Protein AF-A0A9X3GTV1-F1 (afdb_monomer_lite)

Structure (mmCIF, N/CA/C/O backbone):
data_AF-A0A9X3GTV1-F1
#
_entry.id   AF-A0A9X3GTV1-F1
#
loop_
_atom_site.group_PDB
_atom_site.id
_atom_site.type_symbol
_atom_site.label_atom_id
_atom_site.label_alt_id
_atom_site.label_comp_id
_atom_site.label_asym_id
_atom_site.label_entity_id
_atom_site.label_seq_id
_atom_site.pdbx_PDB_ins_code
_atom_site.Cartn_x
_atom_site.Cartn_y
_atom_site.Cartn_z
_atom_site.occupancy
_atom_site.B_iso_or_equiv
_atom_site.auth_seq_id
_atom_site.auth_comp_id
_atom_site.auth_asym_id
_atom_site.auth_atom_id
_atom_site.pdbx_PDB_model_num
ATOM 1 N N . MET A 1 1 ? -24.845 -4.800 20.884 1.00 46.50 1 MET A N 1
ATOM 2 C CA . MET A 1 1 ? -24.160 -3.643 21.498 1.00 46.50 1 MET A CA 1
ATOM 3 C C . MET A 1 1 ? -23.410 -4.135 22.718 1.00 46.50 1 MET A C 1
ATOM 5 O O . MET A 1 1 ? -24.048 -4.698 23.598 1.00 46.50 1 MET A O 1
ATOM 9 N N . LYS A 1 2 ? -22.080 -4.002 22.746 1.00 55.94 2 LYS A N 1
ATOM 10 C CA . LYS A 1 2 ? -21.330 -4.163 24.000 1.00 55.94 2 LYS A CA 1
ATOM 11 C C . LYS A 1 2 ? -21.636 -2.966 24.902 1.00 55.94 2 LYS A C 1
ATOM 13 O O . LYS A 1 2 ? -21.911 -1.879 24.402 1.00 55.94 2 LYS A O 1
ATOM 18 N N . GLU A 1 3 ? -21.631 -3.197 26.205 1.00 62.94 3 GLU A N 1
ATOM 19 C CA . GLU A 1 3 ? -21.890 -2.178 27.217 1.00 62.94 3 GLU A CA 1
ATOM 20 C C . GLU A 1 3 ? -20.811 -1.083 27.124 1.00 62.94 3 GLU A C 1
ATOM 22 O O . GLU A 1 3 ? -19.622 -1.362 27.271 1.00 62.94 3 GLU A O 1
ATOM 27 N N . SER A 1 4 ? -21.208 0.146 26.794 1.00 69.12 4 SER A N 1
ATOM 28 C CA . SER A 1 4 ? -20.309 1.297 26.668 1.00 69.12 4 SER A CA 1
ATOM 29 C C . SER A 1 4 ? -20.648 2.327 27.735 1.00 69.12 4 SER A C 1
ATOM 31 O O . SER A 1 4 ? -21.805 2.732 27.850 1.00 69.12 4 SER A O 1
ATOM 33 N N . ILE A 1 5 ? -19.648 2.794 28.479 1.00 77.50 5 ILE A N 1
ATOM 34 C CA . ILE A 1 5 ? -19.817 3.912 29.410 1.00 77.50 5 ILE A CA 1
ATOM 35 C C . ILE A 1 5 ? -19.658 5.204 28.605 1.00 77.50 5 ILE A C 1
ATOM 37 O O . ILE A 1 5 ? -18.564 5.517 28.139 1.00 77.50 5 ILE A O 1
ATOM 41 N N . ALA A 1 6 ? -20.755 5.934 28.415 1.00 74.25 6 ALA A N 1
ATOM 42 C CA . ALA A 1 6 ? -20.732 7.250 27.786 1.00 74.25 6 ALA A CA 1
ATOM 43 C C . ALA A 1 6 ? -20.513 8.350 28.844 1.00 74.25 6 ALA A C 1
ATOM 45 O O . ALA A 1 6 ? -20.975 8.201 29.980 1.00 74.25 6 ALA A O 1
ATOM 46 N N . PRO A 1 7 ? -19.840 9.464 28.499 1.00 77.69 7 PRO A N 1
ATOM 47 C CA . PRO A 1 7 ? -19.817 10.641 29.359 1.00 77.69 7 PRO A CA 1
ATOM 48 C C . PRO A 1 7 ? -21.242 11.158 29.592 1.00 77.69 7 PRO A C 1
ATOM 50 O O . PRO A 1 7 ? -22.133 10.958 28.765 1.00 77.69 7 PRO A O 1
ATOM 53 N N . ALA A 1 8 ? -21.462 11.836 30.718 1.00 86.94 8 ALA A N 1
ATOM 54 C CA . ALA A 1 8 ? -22.747 12.460 31.002 1.00 86.94 8 ALA A CA 1
ATOM 55 C C . ALA A 1 8 ? -23.017 13.570 29.970 1.00 86.94 8 ALA A C 1
ATOM 57 O O . ALA A 1 8 ? -22.382 14.623 30.000 1.00 86.94 8 ALA A O 1
ATOM 58 N N . ILE A 1 9 ? -23.939 13.309 29.044 1.00 88.19 9 ILE A N 1
ATOM 59 C CA . ILE A 1 9 ? -24.375 14.250 28.010 1.00 88.19 9 ILE A CA 1
ATOM 60 C C . ILE A 1 9 ? -25.788 14.702 28.357 1.00 88.19 9 ILE A C 1
ATOM 62 O O . ILE A 1 9 ? -26.641 13.878 28.689 1.00 88.19 9 ILE A O 1
ATOM 66 N N . ASP A 1 10 ? -26.035 16.008 28.269 1.00 91.44 10 ASP A N 1
ATOM 67 C CA . ASP A 1 10 ? -27.377 16.569 28.393 1.00 91.44 10 ASP A CA 1
ATOM 68 C C . ASP A 1 10 ? -28.306 15.952 27.324 1.00 91.44 10 ASP A C 1
ATOM 70 O O . ASP A 1 10 ? -28.052 16.140 26.128 1.00 91.44 10 ASP A O 1
ATOM 74 N N . PRO A 1 11 ? -29.389 15.247 27.710 1.00 88.31 11 PRO A N 1
ATOM 75 C CA . PRO A 1 11 ? -30.310 14.621 26.763 1.00 88.31 11 PRO A CA 1
ATOM 76 C C . PRO A 1 11 ? -30.990 15.606 25.800 1.00 88.31 11 PRO A C 1
ATOM 78 O O . PRO A 1 11 ? -31.466 15.204 24.737 1.00 88.31 11 PRO A O 1
ATOM 81 N N . SER A 1 12 ? -31.059 16.891 26.160 1.00 93.75 12 SER A N 1
ATOM 82 C CA . SER A 1 12 ? -31.626 17.937 25.303 1.00 93.75 12 SER A CA 1
ATOM 83 C C . SER A 1 12 ? -30.673 18.373 24.182 1.00 93.75 12 SER A C 1
ATOM 85 O O . SER A 1 12 ? -31.118 18.906 23.164 1.00 93.75 12 SER A O 1
ATOM 87 N N . ASN A 1 13 ? -29.373 18.089 24.308 1.00 94.19 13 ASN A N 1
ATOM 88 C CA . ASN A 1 13 ? -28.367 18.444 23.315 1.00 94.19 13 ASN A CA 1
ATOM 89 C C . ASN A 1 13 ? -28.189 17.322 22.276 1.00 94.19 13 ASN A C 1
ATOM 91 O O . ASN A 1 13 ? -27.268 16.506 22.347 1.00 94.19 13 ASN A O 1
ATOM 95 N N . GLN A 1 14 ? -29.079 17.305 21.280 1.00 93.38 14 GLN A N 1
ATOM 96 C CA . GLN A 1 14 ? -29.089 16.294 20.214 1.00 93.38 14 GLN A CA 1
ATOM 97 C C . GLN A 1 14 ? -27.767 16.220 19.441 1.00 93.38 14 GLN A C 1
ATOM 99 O O . GLN A 1 14 ? -27.284 15.129 19.153 1.00 93.38 14 GLN A O 1
ATOM 104 N N . THR A 1 15 ? -27.127 17.361 19.171 1.00 94.81 15 THR A N 1
ATOM 105 C CA . THR A 1 15 ? -25.826 17.393 18.491 1.00 94.81 15 THR A CA 1
ATOM 106 C C . THR A 1 15 ? -24.760 16.641 19.285 1.00 94.81 15 THR A C 1
ATOM 108 O O . THR A 1 15 ? -24.020 15.846 18.712 1.00 94.81 15 THR A O 1
ATOM 111 N N . ALA A 1 16 ? -24.691 16.848 20.604 1.00 91.06 16 ALA A N 1
ATOM 112 C CA . ALA A 1 16 ? -23.726 16.152 21.455 1.00 91.06 16 ALA A CA 1
ATOM 113 C C . ALA A 1 16 ? -23.979 14.635 21.502 1.00 91.06 16 ALA A C 1
ATOM 115 O O . ALA A 1 16 ? -23.027 13.854 21.472 1.00 91.06 16 ALA A O 1
ATOM 116 N N . LEU A 1 17 ? -25.248 14.213 21.521 1.00 90.19 17 LEU A N 1
ATOM 117 C CA . LEU A 1 17 ? -25.622 12.798 21.468 1.00 90.19 17 LEU A CA 1
ATOM 118 C C . LEU A 1 17 ? -25.202 12.139 20.147 1.00 90.19 17 LEU A C 1
ATOM 120 O O . LEU A 1 17 ? -24.644 11.042 20.164 1.00 90.19 17 LEU A O 1
ATOM 124 N N . GLU A 1 18 ? -25.422 12.803 19.011 1.00 91.44 18 GLU A N 1
ATOM 125 C CA . GLU A 1 18 ? -24.994 12.285 17.707 1.00 91.44 18 GLU A CA 1
ATOM 126 C C . GLU A 1 18 ? -23.466 12.212 17.593 1.00 91.44 18 GLU A C 1
ATOM 128 O O . GLU A 1 18 ? -22.931 11.189 17.168 1.00 91.44 18 GLU A O 1
ATOM 133 N N . GLN A 1 19 ? -22.734 13.229 18.061 1.00 91.19 19 GLN A N 1
ATOM 134 C CA . GLN A 1 19 ? -21.265 13.183 18.087 1.00 91.19 19 GLN A CA 1
ATOM 135 C C . GLN A 1 19 ? -20.736 12.037 18.960 1.00 91.19 19 GLN A C 1
ATOM 137 O O . GLN A 1 19 ? -19.786 11.359 18.576 1.00 91.19 19 GLN A O 1
ATOM 142 N N . ALA A 1 20 ? -21.373 11.758 20.101 1.00 89.75 20 ALA A N 1
ATOM 143 C CA . ALA A 1 20 ? -20.989 10.631 20.946 1.00 89.75 20 ALA A CA 1
ATOM 144 C C . ALA A 1 20 ? -21.193 9.275 20.250 1.00 89.75 20 ALA A C 1
ATOM 146 O O . ALA A 1 20 ? -20.338 8.395 20.368 1.00 89.75 20 ALA A O 1
ATOM 147 N N . LYS A 1 21 ? -22.278 9.114 19.480 1.00 87.56 21 LYS A N 1
ATOM 148 C CA . LYS A 1 21 ? -22.500 7.915 18.653 1.00 87.56 21 LYS A CA 1
ATOM 149 C C . LYS A 1 21 ? -21.432 7.774 17.569 1.00 87.56 21 LYS A C 1
ATOM 151 O O . LYS A 1 21 ? -20.919 6.674 17.380 1.00 87.56 21 LYS A O 1
ATOM 156 N N . VAL A 1 22 ? -21.066 8.871 16.901 1.00 89.38 22 VAL A N 1
ATOM 157 C CA . VAL A 1 22 ? -19.990 8.884 15.895 1.00 89.38 22 VAL A CA 1
ATOM 158 C C . VAL A 1 22 ? -18.663 8.455 16.519 1.00 89.38 22 VAL A C 1
ATOM 160 O O . VAL A 1 22 ? -18.005 7.562 15.995 1.00 89.38 22 VAL A O 1
ATOM 163 N N . VAL A 1 23 ? -18.292 9.020 17.672 1.00 90.50 23 VAL A N 1
ATOM 164 C CA . VAL A 1 23 ? -17.063 8.643 18.388 1.00 90.50 23 VAL A CA 1
ATOM 165 C C . VAL A 1 23 ? -17.079 7.164 18.779 1.00 90.50 23 VAL A C 1
ATOM 167 O O . VAL A 1 23 ? -16.091 6.468 18.555 1.00 90.50 23 VAL A O 1
ATOM 170 N N . ALA A 1 24 ? -18.194 6.661 19.317 1.00 88.88 24 ALA A N 1
ATOM 171 C CA . ALA A 1 24 ? -18.326 5.251 19.680 1.00 88.88 24 ALA A CA 1
ATOM 172 C C . ALA A 1 24 ? -18.181 4.321 18.461 1.00 88.88 24 ALA A C 1
ATOM 174 O O . ALA A 1 24 ? -17.476 3.316 18.544 1.00 88.88 24 ALA A O 1
ATOM 175 N N . GLY A 1 25 ? -18.794 4.678 17.327 1.00 86.94 25 GLY A N 1
ATOM 176 C CA . GLY A 1 25 ? -18.649 3.949 16.066 1.00 86.94 25 GLY A CA 1
ATOM 177 C C . GLY A 1 25 ? -17.204 3.934 15.562 1.00 86.94 25 GLY A C 1
ATOM 178 O O . GLY A 1 25 ? -16.671 2.870 15.255 1.00 86.94 25 GLY A O 1
ATOM 179 N N . SER A 1 26 ? -16.533 5.088 15.560 1.00 87.88 26 SER A N 1
ATOM 180 C CA . SER A 1 26 ? -15.123 5.202 15.164 1.00 87.88 26 SER A CA 1
ATOM 181 C C . SER A 1 26 ? -14.191 4.381 16.061 1.00 87.88 26 SER A C 1
ATOM 183 O O . SER A 1 26 ? -13.261 3.746 15.569 1.00 87.88 26 SER A O 1
ATOM 185 N N . LEU A 1 27 ? -14.436 4.354 17.374 1.00 89.75 27 LEU A N 1
ATOM 186 C CA . LEU A 1 27 ? -13.649 3.544 18.307 1.00 89.75 27 LEU A CA 1
ATOM 187 C C . LEU A 1 27 ? -13.860 2.044 18.086 1.00 89.75 27 LEU A C 1
ATOM 189 O O . LEU A 1 27 ? -12.898 1.282 18.180 1.00 89.75 27 LEU A O 1
ATOM 193 N N . ASP A 1 28 ? -15.085 1.607 17.777 1.00 86.94 28 ASP A N 1
ATOM 194 C CA . ASP A 1 28 ? -15.330 0.199 17.459 1.00 86.94 28 ASP A CA 1
ATOM 195 C C . ASP A 1 28 ? -14.667 -0.211 16.136 1.00 86.94 28 ASP A C 1
ATOM 197 O O . ASP A 1 28 ? -14.094 -1.297 16.070 1.00 86.94 28 ASP A O 1
ATOM 201 N N . LEU A 1 29 ? -14.642 0.675 15.133 1.00 87.25 29 LEU A N 1
ATOM 202 C CA . LEU A 1 29 ? -13.886 0.466 13.894 1.00 87.25 29 LEU A CA 1
ATOM 203 C C . LEU A 1 29 ? -12.385 0.290 14.175 1.00 87.25 29 LEU A C 1
ATOM 205 O O . LEU A 1 29 ? -11.800 -0.715 13.773 1.00 87.25 29 LEU A O 1
ATOM 209 N N . ILE A 1 30 ? -11.775 1.216 14.927 1.00 88.69 30 ILE A N 1
ATOM 210 C CA . ILE A 1 30 ? -10.352 1.134 15.303 1.00 88.69 30 ILE A CA 1
ATOM 211 C C . ILE A 1 30 ? -10.073 -0.170 16.054 1.00 88.69 30 ILE A C 1
ATOM 213 O O . ILE A 1 30 ? -9.095 -0.855 15.764 1.00 88.69 30 ILE A O 1
ATOM 217 N N . ARG A 1 31 ? -10.946 -0.549 16.994 1.00 87.75 31 ARG A N 1
ATOM 218 C CA . ARG A 1 31 ? -10.818 -1.792 17.765 1.00 87.75 31 ARG A CA 1
ATOM 219 C C . ARG A 1 31 ? -10.828 -3.035 16.873 1.00 87.75 31 ARG A C 1
ATOM 221 O O . ARG A 1 31 ? -10.166 -4.008 17.206 1.00 87.75 31 ARG A O 1
ATOM 228 N N . GLN A 1 32 ? -11.588 -3.036 15.781 1.00 85.38 32 GLN A N 1
ATOM 229 C CA . GLN A 1 32 ? -11.618 -4.160 14.840 1.00 85.38 32 GLN A CA 1
ATOM 230 C C . GLN A 1 32 ? -10.366 -4.219 13.951 1.00 85.38 32 GLN A C 1
ATOM 232 O O . GLN A 1 32 ? -9.994 -5.298 13.503 1.00 85.38 32 GLN A O 1
ATOM 237 N N . GLN A 1 33 ? -9.704 -3.084 13.718 1.00 88.00 33 GLN A N 1
ATOM 238 C CA . GLN A 1 33 ? -8.543 -2.981 12.830 1.00 88.00 33 GLN A CA 1
ATOM 239 C C . GLN A 1 33 ? -7.193 -3.091 13.553 1.00 88.00 33 GLN A C 1
ATOM 241 O O . GLN A 1 33 ? -6.219 -3.540 12.950 1.00 88.00 33 GLN A O 1
ATOM 246 N N . ILE A 1 34 ? -7.112 -2.684 14.825 1.00 88.56 34 ILE A N 1
ATOM 247 C CA . ILE A 1 34 ? -5.842 -2.498 15.550 1.00 88.56 34 ILE A CA 1
ATOM 248 C C . ILE A 1 34 ? -4.966 -3.756 15.591 1.00 88.56 34 ILE A C 1
ATOM 250 O O . ILE A 1 34 ? -3.750 -3.648 15.447 1.00 88.56 34 ILE A O 1
ATOM 254 N N . ASP A 1 35 ? -5.579 -4.937 15.694 1.00 87.75 35 ASP A N 1
ATOM 255 C CA . ASP A 1 35 ? -4.872 -6.223 15.739 1.00 87.75 35 ASP A CA 1
ATOM 256 C C . ASP A 1 35 ? -4.239 -6.602 14.385 1.00 87.75 35 ASP A C 1
ATOM 258 O O . ASP A 1 35 ? -3.321 -7.422 14.322 1.00 87.75 35 ASP A O 1
ATOM 262 N N . TYR A 1 36 ? -4.693 -5.972 13.298 1.00 88.38 36 TYR A N 1
ATOM 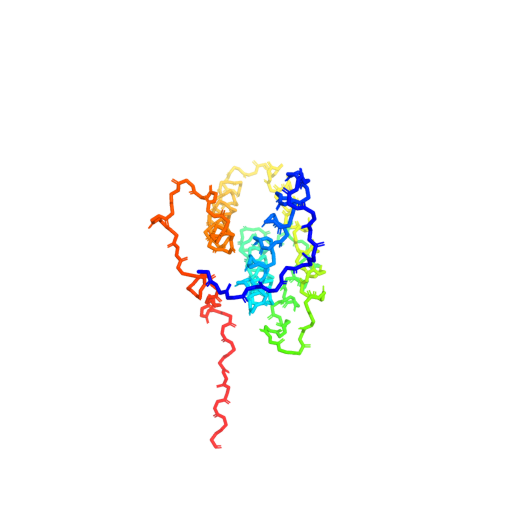263 C CA . TYR A 1 36 ? -4.306 -6.293 11.925 1.00 88.38 36 TYR A CA 1
ATOM 264 C C . TYR A 1 36 ? -3.452 -5.222 11.250 1.00 88.38 36 TYR A C 1
ATOM 266 O O . TYR A 1 36 ? -2.798 -5.525 10.258 1.00 88.38 36 TYR A O 1
ATOM 274 N N . VAL A 1 37 ? -3.412 -3.991 11.776 1.00 90.25 37 VAL A N 1
ATOM 275 C CA . VAL A 1 37 ? -2.690 -2.856 11.165 1.00 90.25 37 VAL A CA 1
ATOM 276 C C . VAL A 1 37 ? -1.230 -3.189 10.847 1.00 90.25 37 VAL A C 1
ATOM 278 O O . VAL A 1 37 ? -0.747 -2.861 9.768 1.00 90.25 37 VAL A O 1
ATOM 281 N N . HIS A 1 38 ? -0.520 -3.861 11.758 1.00 90.75 38 HIS A N 1
ATOM 282 C CA . HIS A 1 38 ? 0.881 -4.233 11.524 1.00 90.75 38 HIS A CA 1
ATOM 283 C C . HIS A 1 38 ? 1.026 -5.222 10.362 1.00 90.75 38 HIS A C 1
ATOM 285 O O . HIS A 1 38 ? 1.841 -5.011 9.467 1.00 90.75 38 HIS A O 1
ATOM 291 N N . TRP A 1 39 ? 0.183 -6.255 10.339 1.00 89.56 39 TRP A N 1
ATOM 292 C CA . TRP A 1 39 ? 0.178 -7.261 9.279 1.00 89.56 39 TRP A CA 1
ATOM 293 C C . TRP A 1 39 ? -0.228 -6.686 7.928 1.00 89.56 39 TRP A C 1
ATOM 295 O O . TRP A 1 39 ? 0.367 -7.043 6.916 1.00 89.56 39 TRP A O 1
ATOM 305 N N . PHE A 1 40 ? -1.198 -5.774 7.917 1.00 91.31 40 PHE A N 1
ATOM 306 C CA . PHE A 1 40 ? -1.619 -5.070 6.713 1.00 91.31 40 PHE A CA 1
ATOM 307 C C . PHE A 1 40 ? -0.443 -4.331 6.070 1.00 91.31 40 PHE A C 1
ATOM 309 O O . PHE A 1 40 ? -0.167 -4.523 4.889 1.00 91.31 40 PHE A O 1
ATOM 316 N N . GLU A 1 41 ? 0.293 -3.551 6.861 1.00 92.31 41 GLU A N 1
ATOM 317 C CA . GLU A 1 41 ? 1.438 -2.771 6.380 1.00 92.31 41 GLU A CA 1
ATOM 318 C C . GLU A 1 41 ? 2.596 -3.676 5.948 1.00 92.31 41 GLU A C 1
ATOM 320 O O . GLU A 1 41 ? 3.213 -3.430 4.916 1.00 92.31 41 GLU A O 1
ATOM 325 N N . ALA A 1 42 ? 2.859 -4.763 6.680 1.00 91.75 42 ALA A N 1
ATOM 326 C CA . ALA A 1 42 ? 3.895 -5.727 6.315 1.00 91.75 42 ALA A CA 1
ATOM 327 C C . ALA A 1 42 ? 3.596 -6.425 4.978 1.00 91.75 42 ALA A C 1
ATOM 329 O O . ALA A 1 42 ? 4.484 -6.552 4.136 1.00 91.75 42 ALA A O 1
ATOM 330 N N . VAL A 1 43 ? 2.350 -6.858 4.761 1.00 91.06 43 VAL A N 1
ATOM 331 C CA . VAL A 1 43 ? 1.925 -7.452 3.484 1.00 91.06 43 VAL A CA 1
ATOM 332 C C . VAL A 1 43 ? 2.018 -6.427 2.353 1.00 91.06 43 VAL A C 1
ATOM 334 O O . VAL A 1 43 ? 2.445 -6.785 1.257 1.00 91.06 43 VAL A O 1
ATOM 337 N N . ASP A 1 44 ? 1.689 -5.161 2.620 1.00 92.44 44 ASP A N 1
ATOM 338 C CA . ASP A 1 44 ? 1.788 -4.076 1.639 1.00 92.44 44 ASP A CA 1
ATOM 339 C C . ASP A 1 44 ? 3.235 -3.814 1.199 1.00 92.44 44 ASP A C 1
ATOM 341 O O . ASP A 1 44 ? 3.517 -3.766 0.000 1.00 92.44 44 ASP A O 1
ATOM 345 N N . VAL A 1 45 ? 4.181 -3.796 2.144 1.00 94.06 45 VAL A N 1
ATOM 346 C CA . VAL A 1 45 ? 5.619 -3.679 1.843 1.00 94.06 45 VAL A CA 1
ATOM 347 C C . VAL A 1 45 ? 6.081 -4.827 0.941 1.00 94.06 45 VAL A C 1
ATOM 349 O O . VAL A 1 45 ? 6.754 -4.604 -0.069 1.00 94.06 45 VAL A O 1
ATOM 352 N N . LEU A 1 46 ? 5.701 -6.064 1.276 1.00 92.75 46 LEU A N 1
ATOM 353 C CA . LEU A 1 46 ? 6.071 -7.244 0.491 1.00 92.75 46 LEU A CA 1
ATOM 354 C C . LEU A 1 46 ? 5.460 -7.214 -0.915 1.00 92.75 46 LEU A C 1
ATOM 356 O O . LEU A 1 46 ? 6.134 -7.582 -1.878 1.00 92.75 46 LEU A O 1
ATOM 360 N N . ALA A 1 47 ? 4.211 -6.765 -1.043 1.00 92.81 47 ALA A N 1
ATOM 361 C CA . ALA A 1 47 ? 3.524 -6.643 -2.324 1.00 92.81 47 ALA A CA 1
ATOM 362 C C . ALA A 1 47 ? 4.178 -5.583 -3.225 1.00 92.81 47 ALA A C 1
ATOM 364 O O . ALA A 1 47 ? 4.391 -5.844 -4.410 1.00 92.81 47 ALA A O 1
ATOM 365 N N . HIS A 1 48 ? 4.548 -4.421 -2.680 1.00 95.81 48 HIS A N 1
ATOM 366 C CA . HIS A 1 48 ? 5.253 -3.378 -3.430 1.00 95.81 48 HIS A CA 1
ATOM 367 C C . HIS A 1 48 ? 6.656 -3.813 -3.861 1.00 95.81 48 HIS A C 1
ATOM 369 O O . HIS A 1 48 ? 7.045 -3.607 -5.011 1.00 95.81 48 HIS A O 1
ATOM 375 N N . ALA A 1 49 ? 7.404 -4.476 -2.977 1.00 95.50 49 ALA A N 1
ATOM 376 C CA . ALA A 1 49 ? 8.710 -5.020 -3.332 1.00 95.50 49 ALA A CA 1
ATOM 377 C C . ALA A 1 49 ? 8.604 -6.084 -4.441 1.00 95.50 49 ALA A C 1
ATOM 379 O O . ALA A 1 49 ? 9.412 -6.104 -5.367 1.00 95.50 49 ALA A O 1
ATOM 380 N N . ALA A 1 50 ? 7.585 -6.948 -4.381 1.00 94.31 50 ALA A N 1
ATOM 381 C CA . ALA A 1 50 ? 7.308 -7.931 -5.427 1.00 94.31 50 ALA A CA 1
ATOM 382 C C . ALA A 1 50 ? 6.931 -7.281 -6.767 1.00 94.31 50 ALA A C 1
ATOM 384 O O . ALA A 1 50 ? 7.336 -7.772 -7.819 1.00 94.31 50 ALA A O 1
ATOM 385 N N . LEU A 1 51 ? 6.178 -6.175 -6.737 1.00 96.06 51 LEU A N 1
ATOM 386 C CA . LEU A 1 51 ? 5.847 -5.409 -7.937 1.00 96.06 51 LEU A CA 1
ATOM 387 C C . LEU A 1 51 ? 7.113 -4.861 -8.602 1.00 96.06 51 LEU A C 1
ATOM 389 O O . LEU A 1 51 ? 7.296 -5.059 -9.799 1.00 96.06 51 LEU A O 1
ATOM 393 N N . ILE A 1 52 ? 8.007 -4.229 -7.839 1.00 97.31 52 ILE A N 1
ATOM 394 C CA . ILE A 1 52 ? 9.268 -3.691 -8.372 1.00 97.31 52 ILE A CA 1
ATOM 395 C C . ILE A 1 52 ? 10.113 -4.790 -9.028 1.00 97.31 52 ILE A C 1
ATOM 397 O O . ILE A 1 52 ? 10.656 -4.582 -10.113 1.00 97.31 52 ILE A O 1
ATOM 401 N N . GLU A 1 53 ? 10.198 -5.972 -8.421 1.00 95.94 53 GLU A N 1
ATOM 402 C CA . GLU A 1 53 ? 10.893 -7.106 -9.036 1.00 95.94 53 GLU A CA 1
ATOM 403 C C . GLU A 1 53 ? 10.230 -7.563 -10.334 1.00 95.94 53 GLU A C 1
ATOM 405 O O . GLU A 1 53 ? 10.916 -7.717 -11.341 1.00 95.94 53 GLU A O 1
ATOM 410 N N . ALA A 1 54 ? 8.903 -7.703 -10.351 1.00 96.12 54 ALA A N 1
ATOM 411 C CA . ALA A 1 54 ? 8.178 -8.074 -11.563 1.00 96.12 54 ALA A CA 1
ATOM 412 C C . ALA A 1 54 ? 8.383 -7.048 -12.692 1.00 96.12 54 ALA A C 1
ATOM 414 O O . ALA A 1 54 ? 8.493 -7.425 -13.857 1.00 96.12 54 ALA A O 1
ATOM 415 N N . LEU A 1 55 ? 8.470 -5.754 -12.365 1.00 95.94 55 LEU A N 1
ATOM 416 C CA . LEU A 1 55 ? 8.808 -4.701 -13.326 1.00 95.94 55 LEU A CA 1
ATOM 417 C C . LEU A 1 55 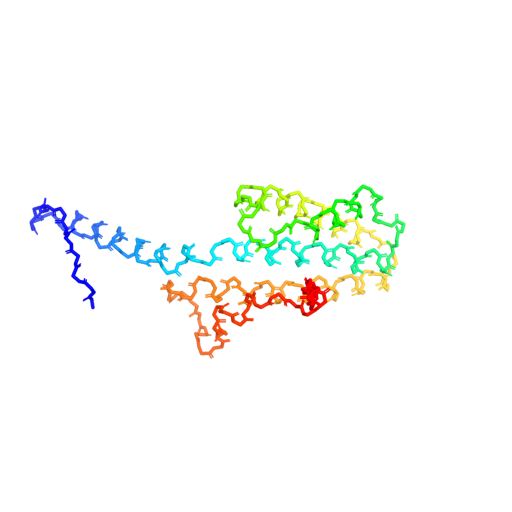? 10.265 -4.808 -13.807 1.00 95.94 55 LEU A C 1
ATOM 419 O O . LEU A 1 55 ? 10.532 -4.664 -15.000 1.00 95.94 55 LEU A O 1
ATOM 423 N N . THR A 1 56 ? 11.191 -5.135 -12.904 1.00 95.75 56 THR A N 1
ATOM 424 C CA . THR A 1 56 ? 12.611 -5.365 -13.222 1.00 95.75 56 THR A CA 1
ATOM 425 C C . THR A 1 56 ? 12.791 -6.554 -14.172 1.00 95.75 56 THR A C 1
ATOM 427 O O . THR A 1 56 ? 13.629 -6.508 -15.067 1.00 95.75 56 THR A O 1
ATOM 430 N N . GLU A 1 57 ? 11.984 -7.611 -14.035 1.00 95.25 57 GLU A N 1
ATOM 431 C CA . GLU A 1 57 ? 11.994 -8.762 -14.951 1.00 95.25 57 GLU A CA 1
ATOM 432 C C . GLU A 1 57 ? 11.505 -8.419 -16.367 1.00 95.25 57 GLU A C 1
ATOM 434 O O . GLU A 1 57 ? 11.869 -9.099 -17.332 1.00 95.25 57 GLU A O 1
ATOM 439 N N . VAL A 1 58 ? 10.663 -7.390 -16.519 1.00 94.69 58 VAL A N 1
ATOM 440 C CA . VAL A 1 58 ? 10.240 -6.921 -17.846 1.00 94.69 58 VAL A CA 1
ATOM 441 C C . VAL A 1 58 ? 11.368 -6.158 -18.525 1.00 94.69 58 VAL A C 1
ATOM 443 O O . VAL A 1 58 ? 11.654 -6.435 -19.690 1.00 94.69 58 VAL A O 1
ATOM 446 N N . ASP A 1 59 ? 11.995 -5.228 -17.803 1.00 92.19 59 ASP A N 1
ATOM 447 C CA . ASP A 1 59 ? 13.133 -4.455 -18.289 1.00 92.19 59 ASP A CA 1
ATOM 448 C C . ASP A 1 59 ? 14.045 -4.005 -17.138 1.00 92.19 59 ASP A C 1
ATOM 450 O O . ASP A 1 59 ? 13.809 -3.000 -16.462 1.00 92.19 59 ASP A O 1
ATOM 454 N N . ALA A 1 60 ? 15.140 -4.741 -16.956 1.00 86.62 60 ALA A N 1
ATOM 455 C CA . ALA A 1 60 ? 16.104 -4.489 -15.894 1.00 86.62 60 ALA A CA 1
ATOM 456 C C . ALA A 1 60 ? 16.861 -3.163 -16.065 1.00 86.62 60 ALA A C 1
ATOM 458 O O . ALA A 1 60 ? 17.389 -2.644 -15.083 1.00 86.62 60 ALA A O 1
ATOM 459 N N . ASN A 1 61 ? 16.930 -2.610 -17.283 1.00 87.62 61 ASN A N 1
ATOM 460 C CA . ASN A 1 61 ? 17.628 -1.346 -17.528 1.00 87.62 61 ASN A CA 1
ATOM 461 C C . ASN A 1 61 ? 16.781 -0.134 -17.124 1.00 87.62 61 ASN A C 1
ATOM 463 O O . ASN A 1 61 ? 17.338 0.921 -16.824 1.00 87.62 61 ASN A O 1
ATOM 467 N N . SER A 1 62 ? 15.455 -0.290 -17.100 1.00 88.88 62 SER A N 1
ATOM 468 C CA . SER A 1 62 ? 14.516 0.767 -16.709 1.00 88.88 62 SER A CA 1
ATOM 469 C C . SER A 1 62 ? 14.342 0.892 -15.192 1.00 88.88 62 SER A C 1
ATOM 471 O O . SER A 1 62 ? 13.853 1.911 -14.714 1.00 88.88 62 SER A O 1
ATOM 473 N N . VAL A 1 63 ? 14.771 -0.103 -14.407 1.00 94.31 63 VAL A N 1
ATOM 474 C CA . VAL A 1 63 ? 14.713 -0.052 -12.939 1.00 94.31 63 VAL A CA 1
ATOM 475 C C . VAL A 1 63 ? 16.112 0.163 -12.370 1.00 94.31 63 VAL A C 1
ATOM 477 O O . VAL A 1 63 ? 16.991 -0.682 -12.519 1.00 94.31 63 VAL A O 1
ATOM 480 N N . SER A 1 64 ? 16.330 1.279 -11.672 1.00 96.06 64 SER A N 1
ATOM 481 C CA . SER A 1 64 ? 17.649 1.583 -11.102 1.00 96.06 64 SER A CA 1
ATOM 482 C C . SER A 1 64 ? 18.099 0.550 -10.060 1.00 96.06 64 SER A C 1
ATOM 484 O O . SER A 1 64 ? 17.290 -0.004 -9.313 1.00 96.06 64 SER A O 1
ATOM 486 N N . ALA A 1 65 ? 19.415 0.341 -9.949 1.00 95.12 65 ALA A N 1
ATOM 487 C CA . ALA A 1 65 ? 19.992 -0.567 -8.956 1.00 95.12 65 ALA A CA 1
ATOM 488 C C . ALA A 1 65 ? 19.629 -0.182 -7.508 1.00 95.12 65 ALA A C 1
ATOM 490 O O . ALA A 1 65 ? 19.490 -1.061 -6.662 1.00 95.12 65 ALA A O 1
ATOM 491 N N . THR A 1 66 ? 19.442 1.114 -7.229 1.00 96.75 66 THR A N 1
ATOM 492 C CA . THR A 1 66 ? 18.987 1.602 -5.919 1.00 96.75 66 THR A CA 1
ATOM 493 C C . THR A 1 66 ? 17.573 1.117 -5.614 1.00 96.75 66 THR A C 1
ATOM 495 O O . THR A 1 66 ? 17.363 0.506 -4.575 1.00 96.75 66 THR A O 1
ATOM 498 N N . ILE A 1 67 ? 16.628 1.287 -6.547 1.00 97.38 67 ILE A N 1
ATOM 499 C CA . ILE A 1 67 ? 15.237 0.835 -6.369 1.00 97.38 67 ILE A CA 1
ATOM 500 C C . ILE A 1 67 ? 15.176 -0.690 -6.188 1.00 97.38 67 ILE A C 1
ATOM 502 O O . ILE A 1 67 ? 14.439 -1.190 -5.338 1.00 97.38 67 ILE A O 1
ATOM 506 N N . GLN A 1 68 ? 15.982 -1.440 -6.947 1.00 96.19 68 GLN A N 1
ATOM 507 C CA . GLN A 1 68 ? 16.087 -2.894 -6.785 1.00 96.19 68 GLN A CA 1
ATOM 508 C C . GLN A 1 68 ? 16.629 -3.276 -5.397 1.00 96.19 68 GLN A C 1
ATOM 510 O O . GLN A 1 68 ? 16.107 -4.190 -4.758 1.00 96.19 68 GLN A O 1
ATOM 515 N N . ALA A 1 69 ? 17.654 -2.570 -4.910 1.00 95.62 69 ALA A N 1
ATOM 516 C CA . ALA A 1 69 ? 18.224 -2.800 -3.585 1.00 95.62 69 ALA A CA 1
ATOM 517 C C . ALA A 1 69 ? 17.235 -2.455 -2.460 1.00 95.62 69 ALA A C 1
ATOM 519 O O . ALA A 1 69 ? 17.131 -3.217 -1.499 1.00 95.62 69 ALA A O 1
ATOM 520 N N . ASP A 1 70 ? 16.475 -1.368 -2.599 1.00 95.62 70 ASP A N 1
ATOM 521 C CA . ASP A 1 70 ? 15.450 -0.960 -1.635 1.00 95.62 70 ASP A CA 1
ATOM 522 C C . ASP A 1 70 ? 14.311 -1.986 -1.566 1.00 95.62 70 ASP A C 1
ATOM 524 O O . ASP A 1 70 ? 13.903 -2.388 -0.474 1.00 95.62 70 ASP A O 1
ATOM 528 N N . ALA A 1 71 ? 13.849 -2.493 -2.715 1.00 95.31 71 ALA A N 1
ATOM 529 C CA . ALA A 1 71 ? 12.863 -3.574 -2.769 1.00 95.31 71 ALA A CA 1
ATOM 530 C C . ALA A 1 71 ? 13.389 -4.866 -2.116 1.00 95.31 71 ALA A C 1
ATOM 532 O O . ALA A 1 71 ? 12.682 -5.503 -1.329 1.00 95.31 71 ALA A O 1
ATOM 533 N N . ALA A 1 72 ? 14.645 -5.235 -2.379 1.00 94.25 72 ALA A N 1
ATOM 534 C CA . ALA A 1 72 ? 15.271 -6.394 -1.748 1.00 94.25 72 ALA A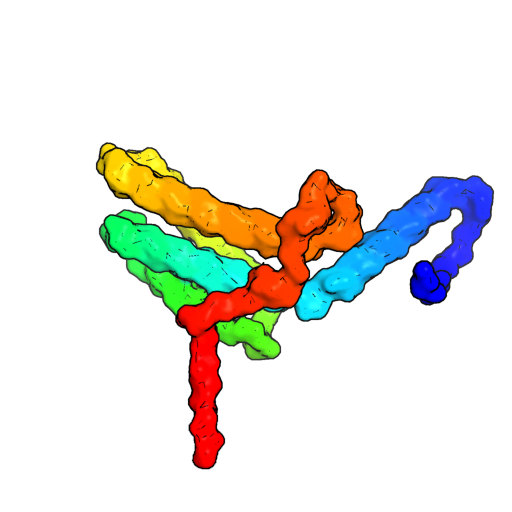 CA 1
ATOM 535 C C . ALA A 1 72 ? 15.392 -6.218 -0.224 1.00 94.25 72 ALA A C 1
ATOM 537 O O . ALA A 1 72 ? 15.058 -7.132 0.531 1.00 94.25 72 ALA A O 1
ATOM 538 N N . ALA A 1 73 ? 15.810 -5.038 0.243 1.00 92.81 73 ALA A N 1
ATOM 539 C CA . ALA A 1 73 ? 15.902 -4.717 1.664 1.00 92.81 73 ALA A CA 1
ATOM 540 C C . ALA A 1 73 ? 14.526 -4.763 2.345 1.00 92.81 73 ALA A C 1
ATOM 542 O O . ALA A 1 73 ? 14.389 -5.359 3.416 1.00 92.81 73 ALA A O 1
ATOM 543 N N . ALA A 1 74 ? 13.492 -4.220 1.701 1.00 92.62 74 ALA A N 1
ATOM 544 C CA . ALA A 1 74 ? 12.124 -4.225 2.204 1.00 92.62 74 ALA A CA 1
ATOM 545 C C . ALA A 1 74 ? 11.593 -5.643 2.473 1.00 92.62 74 ALA A C 1
ATOM 547 O O . ALA A 1 74 ? 10.932 -5.876 3.484 1.00 92.62 74 ALA A O 1
ATOM 548 N N . LYS A 1 75 ? 11.955 -6.625 1.638 1.00 89.50 75 LYS A N 1
ATOM 549 C CA . LYS A 1 75 ? 11.599 -8.039 1.857 1.00 89.50 75 LYS A CA 1
ATOM 550 C C . LYS A 1 75 ? 12.270 -8.680 3.064 1.00 89.50 75 LYS A C 1
ATOM 552 O O . LYS A 1 75 ? 11.775 -9.682 3.575 1.00 89.50 75 LYS A O 1
ATOM 557 N N . THR A 1 76 ? 13.394 -8.129 3.510 1.00 87.50 76 THR A N 1
ATOM 558 C CA . THR A 1 76 ? 14.087 -8.604 4.715 1.00 87.50 76 THR A CA 1
ATOM 559 C C . THR A 1 76 ? 13.526 -7.998 5.997 1.00 87.50 76 THR A C 1
ATOM 561 O O . THR A 1 76 ? 13.885 -8.456 7.085 1.00 87.50 76 THR A O 1
ATOM 564 N N . LEU A 1 77 ? 12.636 -6.999 5.898 1.00 84.31 77 LEU A N 1
ATOM 565 C CA . LEU A 1 77 ? 11.998 -6.428 7.075 1.00 84.31 77 LEU A CA 1
ATOM 566 C C . LEU A 1 77 ? 11.181 -7.515 7.784 1.00 84.31 77 LEU A C 1
ATOM 568 O O . LEU A 1 77 ? 10.340 -8.174 7.164 1.00 84.31 77 LEU A O 1
ATOM 572 N N . PRO A 1 78 ? 11.405 -7.730 9.090 1.00 70.94 78 PRO A N 1
ATOM 573 C CA . PRO A 1 78 ? 10.685 -8.763 9.803 1.00 70.94 78 PRO A CA 1
ATOM 574 C C . PRO A 1 78 ? 9.199 -8.407 9.857 1.00 70.94 78 PRO A C 1
ATOM 576 O O . PRO A 1 78 ? 8.813 -7.395 10.436 1.00 70.94 78 PRO A O 1
ATOM 579 N N . ALA A 1 79 ? 8.348 -9.287 9.331 1.00 68.00 79 ALA A N 1
ATOM 580 C CA . ALA A 1 79 ? 6.890 -9.139 9.348 1.00 68.00 79 ALA A CA 1
ATOM 581 C C . ALA A 1 79 ? 6.265 -9.335 10.752 1.00 68.00 79 ALA A C 1
ATOM 583 O O . ALA A 1 79 ? 5.106 -9.703 10.875 1.00 68.00 79 ALA A O 1
ATOM 584 N N . ARG A 1 80 ? 7.037 -9.185 11.836 1.00 68.94 80 ARG A N 1
ATOM 585 C CA . ARG A 1 80 ? 6.618 -9.460 13.225 1.00 68.94 80 ARG A CA 1
ATOM 586 C C . ARG A 1 80 ? 7.126 -8.370 14.180 1.00 68.94 80 ARG A C 1
ATOM 588 O O . ARG A 1 80 ? 7.513 -7.287 13.760 1.00 68.94 80 ARG A O 1
ATOM 595 N N . TRP A 1 81 ? 7.149 -8.676 15.477 1.00 70.06 81 TRP A N 1
ATOM 596 C CA . TRP A 1 81 ? 7.468 -7.788 16.603 1.00 70.06 81 TRP A CA 1
ATOM 597 C C . TRP A 1 81 ? 8.812 -7.041 16.528 1.00 70.06 81 TRP A C 1
ATOM 599 O O . TRP A 1 81 ? 9.019 -6.102 17.289 1.00 70.06 81 TRP A O 1
ATOM 609 N N . GLN A 1 82 ? 9.731 -7.448 15.651 1.00 79.38 82 GLN A N 1
ATOM 610 C CA . GLN A 1 82 ? 11.048 -6.821 15.496 1.00 79.38 82 GLN A CA 1
ATOM 611 C C . GLN A 1 82 ? 11.005 -5.539 14.650 1.00 79.38 82 GLN A C 1
ATOM 613 O O . GLN A 1 82 ? 11.935 -4.741 14.730 1.00 79.38 82 GLN A O 1
ATOM 618 N N . CYS A 1 83 ? 9.951 -5.335 13.850 1.00 87.25 83 CYS A N 1
ATOM 619 C CA . CYS A 1 83 ? 9.779 -4.142 13.024 1.00 87.25 83 CYS A CA 1
ATOM 620 C C . CYS A 1 83 ? 8.658 -3.266 13.585 1.00 87.25 83 CYS A C 1
ATOM 622 O O . CYS A 1 83 ? 7.553 -3.747 13.850 1.00 87.25 83 CYS A O 1
ATOM 624 N N . SER A 1 84 ? 8.933 -1.973 13.756 1.00 91.31 84 SER A N 1
ATOM 625 C CA . SER A 1 84 ? 7.910 -1.025 14.191 1.00 91.31 84 SER A CA 1
ATOM 626 C C . SER A 1 84 ? 6.930 -0.714 13.056 1.00 91.31 84 SER A C 1
ATOM 628 O O . SER A 1 84 ? 7.295 -0.725 11.882 1.00 91.31 84 SER A O 1
ATOM 630 N N . LEU A 1 85 ? 5.692 -0.363 13.407 1.00 91.25 85 LEU A N 1
ATOM 631 C CA . LEU A 1 85 ? 4.694 0.085 12.432 1.00 91.25 85 LEU A CA 1
ATOM 632 C C . LEU A 1 85 ? 5.158 1.323 11.642 1.00 91.25 85 LEU A C 1
ATOM 634 O O . LEU A 1 85 ? 4.873 1.436 10.456 1.00 91.25 85 LEU A O 1
ATOM 638 N N . ALA A 1 86 ? 5.880 2.242 12.292 1.00 93.81 86 ALA A N 1
ATOM 639 C CA . ALA A 1 86 ? 6.423 3.430 11.637 1.00 93.81 86 ALA A CA 1
ATOM 640 C C . ALA A 1 86 ? 7.446 3.051 10.557 1.00 93.81 86 ALA A C 1
ATOM 642 O O . ALA A 1 86 ? 7.354 3.526 9.435 1.00 93.81 86 ALA A O 1
ATOM 643 N N . THR A 1 87 ? 8.341 2.107 10.861 1.00 93.56 87 THR A N 1
ATOM 644 C CA . THR A 1 87 ? 9.334 1.598 9.904 1.00 93.56 87 THR A CA 1
ATOM 645 C C . THR A 1 87 ? 8.680 0.963 8.676 1.00 93.56 87 THR A C 1
ATOM 647 O O . THR A 1 87 ? 9.138 1.190 7.560 1.00 93.56 87 THR A O 1
ATOM 650 N N . LEU A 1 88 ? 7.598 0.195 8.859 1.00 93.69 88 LEU A N 1
ATOM 651 C CA . LEU A 1 88 ? 6.849 -0.381 7.735 1.00 93.69 88 LEU A CA 1
ATOM 652 C C . LEU A 1 88 ? 6.204 0.703 6.864 1.00 93.69 88 LEU A C 1
ATOM 654 O O . LEU A 1 88 ? 6.281 0.624 5.643 1.00 93.69 88 LEU A O 1
ATOM 658 N N . ARG A 1 89 ? 5.623 1.737 7.481 1.00 95.25 89 ARG A N 1
ATOM 659 C CA . ARG A 1 89 ? 5.019 2.869 6.761 1.00 95.25 89 ARG A CA 1
ATOM 660 C C . ARG A 1 89 ? 6.038 3.673 5.972 1.00 95.25 89 ARG A C 1
ATOM 662 O O . ARG A 1 89 ? 5.774 4.020 4.827 1.00 95.25 89 ARG A O 1
ATOM 669 N N . ASP A 1 90 ? 7.196 3.941 6.565 1.00 96.19 90 ASP A N 1
ATOM 670 C CA . ASP A 1 90 ? 8.280 4.652 5.889 1.00 96.19 90 ASP A CA 1
ATOM 671 C C . ASP A 1 90 ? 8.767 3.857 4.668 1.00 96.19 90 ASP A C 1
ATOM 673 O O . ASP A 1 90 ? 8.902 4.419 3.581 1.00 96.19 90 ASP A O 1
ATOM 677 N N . ALA A 1 91 ? 8.931 2.535 4.814 1.00 95.31 91 ALA A N 1
ATOM 678 C CA . ALA A 1 91 ? 9.259 1.651 3.698 1.00 95.31 91 ALA A CA 1
ATOM 679 C C . ALA A 1 91 ? 8.158 1.646 2.623 1.00 95.31 91 ALA A C 1
ATOM 681 O O . ALA A 1 91 ? 8.460 1.802 1.442 1.00 95.31 91 ALA A O 1
ATOM 682 N N . ASN A 1 92 ? 6.882 1.532 3.008 1.00 95.44 92 ASN A N 1
ATOM 683 C CA . ASN A 1 92 ? 5.754 1.598 2.074 1.00 95.44 92 ASN A CA 1
ATOM 684 C C . ASN A 1 92 ? 5.736 2.906 1.282 1.00 95.44 92 ASN A C 1
ATOM 686 O O . ASN A 1 92 ? 5.571 2.879 0.065 1.00 95.44 92 ASN A O 1
ATOM 690 N N . ASN A 1 93 ? 5.932 4.043 1.949 1.00 97.44 93 ASN A N 1
ATOM 691 C CA . ASN A 1 93 ? 5.944 5.349 1.296 1.00 97.44 93 ASN A CA 1
ATOM 692 C C . ASN A 1 93 ? 7.077 5.452 0.266 1.00 97.44 93 ASN A C 1
ATOM 694 O O . ASN A 1 93 ? 6.826 5.855 -0.869 1.00 97.44 93 ASN A O 1
ATOM 698 N N . ALA A 1 94 ? 8.290 5.020 0.625 1.00 97.62 94 ALA A N 1
ATOM 699 C CA . ALA A 1 94 ? 9.438 5.030 -0.282 1.00 97.62 94 ALA A CA 1
ATOM 700 C C . ALA A 1 94 ? 9.234 4.114 -1.505 1.00 97.62 94 ALA A C 1
ATOM 702 O O . ALA A 1 94 ? 9.540 4.491 -2.642 1.00 97.62 94 ALA A O 1
ATOM 703 N N . LEU A 1 95 ? 8.670 2.918 -1.298 1.00 97.19 95 LEU A N 1
ATOM 704 C CA . LEU A 1 95 ? 8.368 1.996 -2.395 1.00 97.19 95 LEU A CA 1
ATOM 705 C C . LEU A 1 95 ? 7.257 2.541 -3.300 1.00 97.19 95 LEU A C 1
ATOM 707 O O . LEU A 1 95 ? 7.385 2.462 -4.519 1.00 97.19 95 LEU A O 1
ATOM 711 N N . ARG A 1 96 ? 6.194 3.132 -2.736 1.00 97.12 96 ARG A N 1
ATOM 712 C CA . ARG A 1 96 ? 5.102 3.754 -3.507 1.00 97.12 96 ARG A CA 1
ATOM 713 C C . ARG A 1 96 ? 5.602 4.911 -4.368 1.00 97.12 96 ARG A C 1
ATOM 715 O O . ARG A 1 96 ? 5.209 5.008 -5.527 1.00 97.12 96 ARG A O 1
ATOM 722 N N . GLU A 1 97 ? 6.487 5.752 -3.837 1.00 98.00 97 GLU A N 1
ATOM 723 C CA . GLU A 1 97 ? 7.127 6.825 -4.608 1.00 98.00 97 GLU A CA 1
ATOM 724 C C . GLU A 1 97 ? 7.938 6.257 -5.783 1.00 98.00 97 GLU A C 1
ATOM 726 O O . GLU A 1 97 ? 7.780 6.701 -6.923 1.00 98.00 97 GLU A O 1
ATOM 731 N N . SER A 1 98 ? 8.720 5.204 -5.533 1.00 97.94 98 SER A N 1
ATOM 732 C CA . SER A 1 98 ? 9.483 4.511 -6.578 1.00 97.94 98 SER A CA 1
ATOM 733 C C . SER A 1 98 ? 8.572 3.896 -7.648 1.00 97.94 98 SER A C 1
ATOM 735 O O . SER A 1 98 ? 8.821 4.061 -8.840 1.00 97.94 98 SER A O 1
ATOM 737 N N . ILE A 1 99 ? 7.486 3.229 -7.247 1.00 97.38 99 ILE A N 1
ATOM 738 C CA . ILE A 1 99 ? 6.500 2.627 -8.159 1.00 97.38 99 ILE A CA 1
ATOM 739 C C . ILE A 1 99 ? 5.803 3.695 -9.006 1.00 97.38 99 ILE A C 1
ATOM 741 O O . ILE A 1 99 ? 5.595 3.478 -10.201 1.00 97.38 99 ILE A O 1
ATOM 745 N N . ALA A 1 100 ? 5.459 4.846 -8.424 1.00 97.12 100 ALA A N 1
ATOM 746 C CA . ALA A 1 100 ? 4.855 5.951 -9.161 1.00 97.12 100 ALA A CA 1
ATOM 747 C C . ALA A 1 100 ? 5.802 6.481 -10.250 1.00 97.12 100 ALA A C 1
ATOM 749 O O . ALA A 1 100 ? 5.373 6.665 -11.392 1.00 97.12 100 ALA A O 1
ATOM 750 N N . GLY A 1 101 ? 7.088 6.652 -9.921 1.00 96.81 101 GLY A N 1
ATOM 751 C CA . GLY A 1 101 ? 8.129 7.013 -10.888 1.00 96.81 101 GLY A CA 1
ATOM 752 C C . GLY A 1 101 ? 8.261 5.979 -12.007 1.00 96.81 101 GLY A C 1
ATOM 753 O O . GLY A 1 101 ? 8.084 6.313 -13.175 1.00 96.81 101 GLY A O 1
ATOM 754 N N . LEU A 1 102 ? 8.442 4.703 -11.648 1.00 96.69 102 LEU A N 1
ATOM 755 C CA . LEU A 1 102 ? 8.547 3.605 -12.616 1.00 96.69 102 LEU A CA 1
ATOM 756 C C . LEU A 1 102 ? 7.324 3.517 -13.532 1.00 96.69 102 LEU A C 1
ATOM 758 O O . LEU A 1 102 ? 7.459 3.294 -14.729 1.00 96.69 102 LEU A O 1
ATOM 762 N N . THR A 1 103 ? 6.122 3.700 -12.989 1.00 95.50 103 THR A N 1
ATOM 763 C CA . THR A 1 103 ? 4.886 3.665 -13.779 1.00 95.50 103 THR A CA 1
ATOM 764 C C . THR A 1 103 ? 4.869 4.775 -14.827 1.00 95.50 103 THR A C 1
ATOM 766 O O . THR A 1 103 ? 4.483 4.525 -15.970 1.00 95.50 103 THR A O 1
ATOM 769 N N . ALA A 1 104 ? 5.310 5.985 -14.469 1.00 95.44 104 ALA A N 1
ATOM 770 C CA . ALA A 1 104 ? 5.427 7.093 -15.412 1.00 95.44 104 ALA A CA 1
ATOM 771 C C . ALA A 1 104 ? 6.495 6.820 -16.485 1.00 95.44 104 ALA A C 1
ATOM 773 O O . ALA A 1 104 ? 6.228 7.021 -17.673 1.00 95.44 104 ALA A O 1
ATOM 774 N N . ASP A 1 105 ? 7.655 6.297 -16.086 1.00 95.31 105 ASP A N 1
ATOM 775 C CA . ASP A 1 105 ? 8.755 5.964 -16.997 1.00 95.31 105 ASP A CA 1
ATOM 776 C C . ASP A 1 105 ? 8.346 4.870 -17.993 1.00 95.31 105 ASP A C 1
ATOM 778 O O . ASP A 1 105 ? 8.509 5.022 -19.206 1.00 95.31 105 ASP A O 1
ATOM 782 N N . PHE A 1 106 ? 7.714 3.796 -17.512 1.00 95.31 106 PHE A N 1
ATOM 783 C CA . PHE A 1 106 ? 7.193 2.741 -18.375 1.00 95.31 106 PHE A CA 1
ATOM 784 C C . PHE A 1 106 ? 6.066 3.233 -19.277 1.00 95.31 106 PHE A C 1
ATOM 786 O O . PHE A 1 106 ? 6.000 2.816 -20.428 1.00 95.31 106 PHE A O 1
ATOM 793 N N . ALA A 1 107 ? 5.198 4.134 -18.814 1.00 93.44 107 ALA A N 1
ATOM 794 C CA . ALA A 1 107 ? 4.177 4.725 -19.676 1.00 93.44 107 ALA A CA 1
ATOM 795 C C . ALA A 1 107 ? 4.791 5.547 -20.827 1.00 93.44 107 ALA A C 1
ATOM 797 O O . ALA A 1 107 ? 4.224 5.571 -21.922 1.00 93.44 107 ALA A O 1
ATOM 798 N N . ALA A 1 108 ? 5.946 6.177 -20.595 1.00 94.25 108 ALA A N 1
ATOM 799 C CA . ALA A 1 108 ? 6.700 6.936 -21.592 1.00 94.25 108 ALA A CA 1
ATOM 800 C C . ALA A 1 108 ? 7.617 6.072 -22.484 1.00 94.25 108 ALA A C 1
ATOM 802 O O . ALA A 1 108 ? 8.118 6.569 -23.492 1.00 94.25 108 ALA A O 1
ATOM 803 N N . CYS A 1 109 ? 7.829 4.795 -22.146 1.00 93.50 109 CYS A N 1
ATOM 804 C CA . CYS A 1 109 ? 8.635 3.858 -22.933 1.00 93.50 109 CYS A CA 1
ATOM 805 C C . CYS A 1 109 ? 8.107 3.749 -24.372 1.00 93.50 109 CYS A C 1
ATOM 807 O O . CYS A 1 109 ? 6.902 3.615 -24.577 1.00 93.50 109 CYS A O 1
ATOM 809 N N . GLU A 1 110 ? 8.982 3.761 -25.382 1.00 94.38 110 GLU A N 1
ATOM 810 C CA . GLU A 1 110 ? 8.573 3.686 -26.794 1.00 94.38 110 GLU A CA 1
ATOM 811 C C . GLU A 1 110 ? 8.053 2.296 -27.193 1.00 94.38 110 GLU A C 1
ATOM 813 O O . GLU A 1 110 ? 7.153 2.195 -28.035 1.00 94.38 110 GLU A O 1
ATOM 818 N N . ASP A 1 111 ? 8.542 1.236 -26.543 1.00 95.69 111 ASP A N 1
ATOM 819 C CA . ASP A 1 111 ? 8.196 -0.151 -26.855 1.00 95.69 111 ASP A CA 1
ATOM 820 C C . ASP A 1 111 ? 6.764 -0.500 -26.381 1.00 95.69 111 ASP A C 1
ATOM 822 O O . ASP A 1 111 ? 6.505 -0.592 -25.174 1.00 95.69 111 ASP A O 1
ATOM 826 N N . PRO A 1 112 ? 5.804 -0.707 -27.306 1.00 94.62 112 PRO A N 1
ATOM 827 C CA . PRO A 1 112 ? 4.423 -1.019 -26.952 1.00 94.62 112 PRO A CA 1
ATOM 828 C C . PRO A 1 112 ? 4.257 -2.362 -26.229 1.00 94.62 112 PRO A C 1
ATOM 830 O O . PRO A 1 112 ? 3.325 -2.491 -25.428 1.00 94.62 112 PRO A O 1
ATOM 833 N N . ASP A 1 113 ? 5.136 -3.336 -26.467 1.00 95.69 113 ASP A N 1
ATOM 834 C CA . ASP A 1 113 ? 5.051 -4.656 -25.842 1.00 95.69 113 ASP A CA 1
ATOM 835 C C . ASP A 1 113 ? 5.479 -4.577 -24.372 1.00 95.69 113 ASP A C 1
ATOM 837 O O . ASP A 1 113 ? 4.814 -5.147 -23.499 1.00 95.69 113 ASP A O 1
ATOM 841 N N . ILE A 1 114 ? 6.528 -3.800 -24.071 1.00 95.19 114 ILE A N 1
ATOM 842 C CA . ILE A 1 114 ? 6.925 -3.485 -22.689 1.00 95.19 114 ILE A CA 1
ATOM 843 C C . ILE A 1 114 ? 5.779 -2.775 -21.968 1.00 95.19 114 ILE A C 1
ATOM 845 O O . ILE A 1 114 ? 5.356 -3.232 -20.901 1.00 95.19 114 ILE A O 1
ATOM 849 N N . ARG A 1 115 ? 5.209 -1.720 -22.571 1.00 95.50 115 ARG A N 1
ATOM 850 C CA . ARG A 1 115 ? 4.075 -0.986 -21.977 1.00 95.50 115 ARG A CA 1
ATOM 851 C C . ARG A 1 115 ? 2.898 -1.903 -21.660 1.00 95.50 115 ARG A C 1
ATOM 853 O O . ARG A 1 115 ? 2.330 -1.823 -20.572 1.00 95.50 115 ARG A O 1
ATOM 860 N N . SER A 1 116 ? 2.535 -2.788 -22.589 1.00 95.62 116 SER A N 1
ATOM 861 C CA . SER A 1 116 ? 1.423 -3.725 -22.407 1.00 95.62 116 SER A CA 1
ATOM 862 C C . SER A 1 116 ? 1.679 -4.712 -21.262 1.00 95.62 116 SER A C 1
ATOM 864 O O . SER A 1 116 ? 0.806 -4.918 -20.412 1.00 95.62 116 SER A O 1
ATOM 866 N N . ARG A 1 117 ? 2.889 -5.284 -21.187 1.00 96.31 117 ARG A N 1
ATOM 867 C CA . ARG A 1 117 ? 3.278 -6.210 -20.110 1.00 96.31 117 ARG A CA 1
ATOM 868 C C . ARG A 1 117 ? 3.257 -5.529 -18.745 1.00 96.31 117 ARG A C 1
ATOM 870 O O . ARG A 1 117 ? 2.687 -6.090 -17.808 1.00 96.31 117 ARG A O 1
ATOM 877 N N . VAL A 1 118 ? 3.824 -4.326 -18.647 1.00 95.50 118 VAL A N 1
ATOM 878 C CA . VAL A 1 118 ? 3.841 -3.527 -17.412 1.00 95.50 118 VAL A CA 1
ATOM 879 C C . VAL A 1 118 ? 2.427 -3.167 -16.971 1.00 95.50 118 VAL A C 1
ATOM 881 O O . VAL A 1 118 ? 2.078 -3.414 -15.819 1.00 95.50 118 VAL A O 1
ATOM 884 N N . ALA A 1 119 ? 1.578 -2.685 -17.882 1.00 95.56 119 ALA A N 1
ATOM 885 C CA . ALA A 1 119 ? 0.182 -2.382 -17.569 1.00 95.56 119 ALA A CA 1
ATOM 886 C C . ALA A 1 119 ? -0.549 -3.608 -16.999 1.00 95.56 119 ALA A C 1
ATOM 888 O O . ALA A 1 119 ? -1.249 -3.503 -15.995 1.00 95.56 119 ALA A O 1
ATOM 889 N N . GLY A 1 120 ? -0.335 -4.791 -17.583 1.00 95.69 120 GLY A N 1
ATOM 890 C CA . GLY A 1 120 ? -0.906 -6.033 -17.067 1.00 95.69 120 GLY A CA 1
ATOM 891 C C . GLY A 1 120 ? -0.406 -6.409 -15.667 1.00 95.69 120 GLY A C 1
ATOM 892 O O . GLY A 1 120 ? -1.179 -6.945 -14.875 1.00 95.69 120 GLY A O 1
ATOM 893 N N . ILE A 1 121 ? 0.866 -6.149 -15.349 1.00 96.19 121 ILE A N 1
ATOM 894 C CA . ILE A 1 121 ? 1.428 -6.379 -14.008 1.00 96.19 121 ILE A CA 1
ATOM 895 C C . ILE A 1 121 ? 0.808 -5.412 -12.994 1.00 96.19 121 ILE A C 1
ATOM 897 O O . ILE A 1 121 ? 0.339 -5.865 -11.950 1.00 96.19 121 ILE A O 1
ATOM 901 N N . ILE A 1 122 ? 0.754 -4.118 -13.321 1.00 94.94 122 ILE A N 1
ATOM 902 C CA . ILE A 1 122 ? 0.184 -3.081 -12.451 1.00 94.94 122 ILE A CA 1
ATOM 903 C C . ILE A 1 122 ? -1.292 -3.368 -12.179 1.00 94.94 122 ILE A C 1
ATOM 905 O O . ILE A 1 122 ? -1.689 -3.416 -11.024 1.00 94.94 122 ILE A O 1
ATOM 909 N N . ILE A 1 123 ? -2.096 -3.656 -13.209 1.00 95.44 123 ILE A N 1
ATOM 910 C CA . ILE A 1 123 ? -3.527 -3.958 -13.033 1.00 95.44 123 ILE A CA 1
ATOM 911 C C . ILE A 1 123 ? -3.731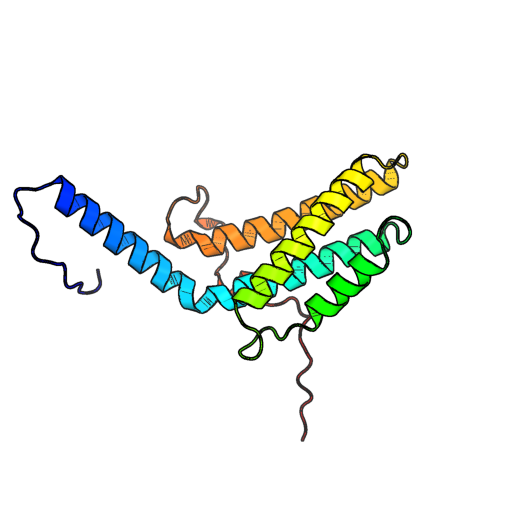 -5.138 -12.075 1.00 95.44 123 ILE A C 1
ATOM 913 O O . ILE A 1 123 ? -4.571 -5.059 -11.184 1.00 95.44 123 ILE A O 1
ATOM 917 N N . ARG A 1 124 ? -2.949 -6.218 -12.212 1.00 93.44 124 ARG A N 1
ATOM 918 C CA . ARG A 1 124 ? -3.043 -7.362 -11.288 1.00 93.44 124 ARG A CA 1
ATOM 919 C C . ARG A 1 124 ? -2.668 -6.982 -9.857 1.00 93.44 124 ARG A C 1
ATOM 921 O O . ARG A 1 124 ? -3.347 -7.411 -8.931 1.00 93.44 124 ARG A O 1
ATOM 928 N N . HIS A 1 125 ? -1.618 -6.180 -9.680 1.00 92.94 125 HIS A N 1
ATOM 929 C CA . HIS A 1 125 ? -1.233 -5.673 -8.365 1.00 92.94 125 HIS A CA 1
ATOM 930 C C . HIS A 1 125 ? -2.360 -4.841 -7.738 1.00 92.94 125 HIS A C 1
ATOM 932 O O . HIS A 1 125 ? -2.754 -5.112 -6.608 1.00 92.94 125 HIS A O 1
ATOM 938 N N . GLU A 1 126 ? -2.925 -3.892 -8.485 1.00 93.38 126 GLU A N 1
ATOM 939 C CA . GLU A 1 126 ? -4.023 -3.031 -8.026 1.00 93.38 126 GLU A CA 1
ATOM 940 C C . GLU A 1 126 ? -5.290 -3.829 -7.682 1.00 93.38 126 GLU A C 1
ATOM 942 O O . GLU A 1 126 ? -5.977 -3.519 -6.711 1.00 93.38 126 GLU A O 1
ATOM 947 N N . GLU A 1 127 ? -5.599 -4.899 -8.420 1.00 92.25 127 GLU A N 1
ATOM 948 C CA . GLU A 1 127 ? -6.707 -5.792 -8.068 1.00 92.25 127 GLU A CA 1
ATOM 949 C C . GLU A 1 127 ? -6.497 -6.479 -6.710 1.00 92.25 127 GLU A C 1
ATOM 951 O O . GLU A 1 127 ? -7.429 -6.558 -5.904 1.00 92.25 127 GLU A O 1
ATOM 956 N N . ASP A 1 128 ? -5.290 -6.983 -6.447 1.00 90.62 128 ASP A N 1
ATOM 957 C CA . ASP A 1 128 ? -4.953 -7.617 -5.169 1.00 90.62 128 ASP A CA 1
ATOM 958 C C . ASP A 1 128 ? -4.938 -6.602 -4.022 1.00 90.62 128 ASP A C 1
ATOM 960 O O . ASP A 1 128 ? -5.422 -6.899 -2.923 1.00 90.62 128 ASP A O 1
ATOM 964 N N . GLN A 1 129 ? -4.451 -5.388 -4.289 1.00 91.62 129 GLN A N 1
ATOM 965 C CA . GLN A 1 129 ? -4.489 -4.277 -3.345 1.00 91.62 129 GLN A CA 1
ATOM 966 C C . GLN A 1 129 ? -5.918 -3.910 -2.964 1.00 91.62 129 GLN A C 1
ATOM 968 O O . GLN A 1 129 ? -6.278 -3.922 -1.785 1.00 91.62 129 GLN A O 1
ATOM 973 N N . LEU A 1 130 ? -6.769 -3.696 -3.966 1.00 92.88 130 LEU A N 1
ATOM 974 C CA . LEU A 1 130 ? -8.165 -3.342 -3.766 1.00 92.88 130 LEU A CA 1
ATOM 975 C C . LEU A 1 130 ? -8.912 -4.416 -2.967 1.00 92.88 130 LEU A C 1
ATOM 977 O O . LEU A 1 130 ? -9.700 -4.091 -2.079 1.00 92.88 130 LEU A O 1
ATOM 981 N N . ARG A 1 131 ? -8.666 -5.707 -3.236 1.00 92.12 131 ARG A N 1
ATOM 982 C CA . ARG A 1 131 ? -9.254 -6.811 -2.450 1.00 92.12 131 ARG A CA 1
ATOM 983 C C . ARG A 1 131 ? -8.879 -6.709 -0.971 1.00 92.12 131 ARG A C 1
ATOM 985 O O . ARG A 1 131 ? -9.743 -6.900 -0.113 1.00 92.12 131 ARG A O 1
ATOM 992 N N . ARG A 1 132 ? -7.615 -6.398 -0.670 1.00 92.19 132 ARG A N 1
ATOM 993 C CA . ARG A 1 132 ? -7.113 -6.284 0.704 1.00 92.19 132 ARG A CA 1
ATOM 994 C C . ARG A 1 132 ? -7.656 -5.044 1.414 1.00 92.19 132 ARG A C 1
ATOM 996 O O . ARG A 1 132 ? -8.133 -5.157 2.543 1.00 92.19 132 ARG A O 1
ATOM 1003 N N . GLU A 1 133 ? -7.634 -3.889 0.756 1.00 93.12 133 GLU A N 1
ATOM 1004 C CA . GLU A 1 133 ? -8.160 -2.633 1.300 1.00 93.12 133 GLU A CA 1
ATOM 1005 C C . GLU A 1 133 ? -9.647 -2.749 1.632 1.00 93.12 133 GLU A C 1
ATOM 1007 O O . GLU A 1 133 ? -10.054 -2.444 2.754 1.00 93.12 133 GLU A O 1
ATOM 1012 N N . ARG A 1 134 ? -10.447 -3.284 0.699 1.00 94.31 134 ARG A N 1
ATOM 1013 C CA . ARG A 1 134 ? -11.888 -3.500 0.898 1.00 94.31 134 ARG A CA 1
ATOM 1014 C C . ARG A 1 134 ? -12.179 -4.394 2.101 1.00 94.31 134 ARG A C 1
ATOM 1016 O O . ARG A 1 134 ? -13.053 -4.072 2.902 1.00 94.31 134 ARG A O 1
ATOM 1023 N N . ALA A 1 135 ? -11.427 -5.482 2.274 1.00 92.38 135 ALA A N 1
ATOM 1024 C CA . ALA A 1 135 ? -11.563 -6.349 3.443 1.00 92.38 135 ALA A CA 1
ATOM 1025 C C . ALA A 1 135 ? -11.180 -5.630 4.752 1.00 92.38 135 ALA A C 1
ATOM 1027 O O . ALA A 1 135 ? -11.852 -5.798 5.769 1.00 92.38 135 ALA A O 1
ATOM 1028 N N . PHE A 1 136 ? -10.143 -4.788 4.733 1.00 91.38 136 PHE A N 1
ATOM 1029 C CA . PHE A 1 136 ? -9.686 -4.045 5.911 1.00 91.38 136 PHE A CA 1
ATOM 1030 C C . PHE A 1 136 ? -10.676 -2.961 6.365 1.00 91.38 136 PHE A C 1
ATOM 1032 O O . PHE A 1 136 ? -10.824 -2.717 7.566 1.00 91.38 136 PHE A O 1
ATOM 1039 N N . VAL A 1 137 ? -11.393 -2.331 5.428 1.00 90.62 137 VAL A N 1
ATOM 1040 C CA . VAL A 1 137 ? -12.432 -1.329 5.732 1.00 90.62 137 VAL A CA 1
ATOM 1041 C C . VAL A 1 137 ? -13.852 -1.897 5.763 1.00 90.62 137 VAL A C 1
ATOM 1043 O O . VAL A 1 137 ? -14.800 -1.142 5.983 1.00 90.62 137 VAL A O 1
ATOM 1046 N N . ALA A 1 138 ? -14.025 -3.212 5.609 1.00 91.44 138 ALA A N 1
ATOM 1047 C CA . ALA A 1 138 ? -15.327 -3.881 5.630 1.00 91.44 138 ALA A CA 1
ATOM 1048 C C . ALA A 1 138 ? -16.225 -3.493 6.827 1.00 91.44 138 ALA A C 1
ATOM 1050 O O . ALA A 1 138 ? -17.421 -3.276 6.615 1.00 91.44 138 ALA A O 1
ATOM 1051 N N . PRO A 1 139 ? -15.700 -3.308 8.061 1.00 87.56 139 PRO A N 1
ATOM 1052 C CA . PRO A 1 139 ? -16.529 -2.919 9.203 1.00 87.56 139 PRO A CA 1
ATOM 1053 C C . PRO A 1 139 ? -17.211 -1.549 9.086 1.00 87.56 139 PRO A C 1
ATOM 1055 O O . PRO A 1 139 ? -18.130 -1.266 9.850 1.00 87.56 139 PRO A O 1
ATOM 1058 N N . THR A 1 140 ? -16.784 -0.693 8.149 1.00 86.56 140 THR A N 1
ATOM 1059 C CA . THR A 1 140 ? -17.434 0.605 7.888 1.00 86.56 140 THR A CA 1
ATOM 1060 C C . THR A 1 140 ? -18.822 0.462 7.262 1.00 86.56 140 THR A C 1
ATOM 1062 O O . THR A 1 140 ? -19.633 1.379 7.368 1.00 86.56 140 THR A O 1
ATOM 1065 N N . GLY A 1 141 ? -19.104 -0.670 6.607 1.00 87.25 141 GLY A N 1
ATOM 1066 C CA . GLY A 1 141 ? -20.365 -0.897 5.899 1.00 87.25 141 GLY A CA 1
ATOM 1067 C C . GLY A 1 141 ? -20.536 -0.073 4.617 1.00 87.25 141 GLY A C 1
ATOM 1068 O O . GLY A 1 141 ? -21.659 0.049 4.136 1.00 87.25 141 GLY A O 1
ATOM 1069 N N . PHE A 1 142 ? -19.458 0.502 4.068 1.00 87.75 142 PHE A N 1
ATOM 1070 C CA . PHE A 1 142 ? -19.512 1.310 2.840 1.00 87.75 142 PHE A CA 1
ATOM 1071 C C . PHE A 1 142 ? -19.345 0.515 1.541 1.00 87.75 142 PHE A C 1
ATOM 1073 O O . PHE A 1 142 ? -19.585 1.060 0.465 1.00 87.75 142 PHE A O 1
ATOM 1080 N N . ASP A 1 143 ? -18.922 -0.746 1.617 1.00 91.56 143 ASP A N 1
ATOM 1081 C CA . ASP A 1 143 ? -18.734 -1.564 0.424 1.00 91.56 143 ASP A CA 1
ATOM 1082 C C . ASP A 1 143 ? -20.079 -1.872 -0.251 1.00 91.56 143 ASP A C 1
ATOM 1084 O O . ASP A 1 143 ? -21.037 -2.289 0.400 1.00 91.56 143 ASP A O 1
ATOM 1088 N N . VAL A 1 144 ? -20.147 -1.665 -1.565 1.00 92.38 144 VAL A N 1
ATOM 1089 C CA . VAL A 1 144 ? -21.363 -1.876 -2.364 1.00 92.38 144 VAL A CA 1
ATOM 1090 C C . VAL A 1 144 ? -21.615 -3.349 -2.712 1.00 92.38 144 VAL A C 1
ATOM 1092 O O . VAL A 1 144 ? -22.728 -3.686 -3.108 1.00 92.38 144 VAL A O 1
ATOM 1095 N N . PHE A 1 145 ? -20.611 -4.218 -2.545 1.00 92.06 145 PHE A N 1
ATOM 1096 C CA . PHE A 1 145 ? -20.672 -5.664 -2.790 1.00 92.06 145 PHE A CA 1
ATOM 1097 C C . PHE A 1 145 ? -20.122 -6.444 -1.580 1.00 92.06 145 PHE A C 1
ATOM 1099 O O . PHE A 1 145 ? -19.109 -7.150 -1.702 1.00 92.06 145 PHE A O 1
ATOM 1106 N N . PRO A 1 146 ? -20.739 -6.323 -0.390 1.00 91.38 146 PRO A N 1
ATOM 1107 C CA . PRO A 1 146 ? -20.226 -6.919 0.844 1.00 91.38 146 PRO A CA 1
ATOM 1108 C C . PRO A 1 146 ? -20.106 -8.450 0.780 1.00 91.38 146 PRO A C 1
ATOM 1110 O O . PRO A 1 146 ? -19.232 -9.032 1.417 1.00 91.38 146 PRO A O 1
ATOM 1113 N N . GLU A 1 147 ? -20.935 -9.116 -0.021 1.00 91.75 147 GLU A N 1
ATOM 1114 C CA . GLU A 1 147 ? -20.903 -10.563 -0.257 1.00 91.75 147 GLU A CA 1
ATOM 1115 C C . GLU A 1 147 ? -19.657 -11.043 -1.016 1.00 91.75 147 GLU A C 1
ATOM 1117 O O . GLU A 1 147 ? -19.328 -12.227 -0.970 1.00 91.75 147 GLU A O 1
ATOM 1122 N N . SER A 1 148 ? -18.965 -10.134 -1.711 1.00 91.56 148 SER A N 1
ATOM 1123 C CA . SER A 1 148 ? -17.729 -10.430 -2.447 1.00 91.56 148 SER A CA 1
ATOM 1124 C C . SER A 1 148 ? -16.466 -10.304 -1.590 1.00 91.56 148 SER A C 1
ATOM 1126 O O . SER A 1 148 ? -15.371 -10.619 -2.061 1.00 91.56 148 SER A O 1
ATOM 1128 N N . LEU A 1 149 ? -16.597 -9.826 -0.348 1.00 92.19 149 LEU A N 1
ATOM 1129 C CA . LEU A 1 149 ? -15.462 -9.578 0.532 1.00 92.19 149 LEU A CA 1
ATOM 1130 C C . LEU A 1 149 ? -14.877 -10.884 1.066 1.00 92.19 149 LEU A C 1
ATOM 1132 O O . LEU A 1 149 ? -15.584 -11.772 1.545 1.00 92.19 149 LEU A O 1
ATOM 1136 N N . LEU A 1 150 ? -13.551 -10.978 1.017 1.00 90.25 150 LEU A N 1
ATOM 1137 C CA . LEU A 1 150 ? -12.817 -12.054 1.666 1.00 90.25 150 LEU A CA 1
ATOM 1138 C C . LEU A 1 150 ? -12.615 -11.735 3.156 1.00 90.25 150 LEU A C 1
ATOM 1140 O O . LEU A 1 150 ? -12.502 -10.562 3.516 1.00 90.25 150 LEU A O 1
ATOM 1144 N N . PRO A 1 151 ? -12.515 -12.759 4.026 1.00 88.62 151 PRO A N 1
ATOM 1145 C CA . PRO A 1 151 ? -12.096 -12.558 5.410 1.00 88.62 151 PRO A CA 1
ATOM 1146 C C . PRO A 1 151 ? -10.728 -11.872 5.478 1.00 88.62 151 PRO A C 1
ATOM 1148 O O . PRO A 1 151 ? -9.841 -12.180 4.674 1.00 88.62 151 PRO A O 1
ATOM 1151 N N . LEU A 1 152 ? -10.546 -10.977 6.452 1.00 86.81 152 LEU A N 1
ATOM 1152 C CA . LEU A 1 152 ? -9.323 -10.186 6.589 1.00 86.81 152 LEU A CA 1
ATOM 1153 C C . LEU A 1 152 ? -8.088 -11.081 6.765 1.00 86.81 152 LEU A C 1
ATOM 1155 O O . LEU A 1 152 ? -7.043 -10.838 6.173 1.00 86.81 152 LEU A O 1
ATOM 1159 N N . GLU A 1 153 ? -8.230 -12.179 7.500 1.00 86.88 153 GLU A N 1
ATOM 1160 C CA . GLU A 1 153 ? -7.165 -13.151 7.726 1.00 86.88 153 GLU A CA 1
ATOM 1161 C C . GLU A 1 153 ? -6.677 -13.768 6.413 1.00 86.88 153 GLU A C 1
ATOM 1163 O O . GLU A 1 153 ? -5.482 -13.989 6.254 1.00 86.88 153 GLU A O 1
ATOM 1168 N N . LYS A 1 154 ? -7.580 -13.990 5.448 1.00 87.62 154 LYS A N 1
ATOM 1169 C CA . LYS A 1 154 ? -7.237 -14.581 4.148 1.00 87.62 154 LYS A CA 1
ATOM 1170 C C . LYS A 1 154 ? -6.484 -13.621 3.239 1.00 87.62 154 LYS A C 1
ATOM 1172 O O . LYS A 1 154 ? -5.581 -14.050 2.533 1.00 87.62 154 LYS A O 1
ATOM 1177 N N . VAL A 1 155 ? -6.850 -12.340 3.231 1.00 87.38 155 VAL A N 1
ATOM 1178 C CA . VAL A 1 155 ? -6.154 -11.335 2.401 1.00 87.38 155 VAL A CA 1
ATOM 1179 C C . VAL A 1 155 ? -4.819 -10.893 3.006 1.00 87.38 155 VAL A C 1
ATOM 1181 O O . VAL A 1 155 ? -4.013 -10.272 2.317 1.00 87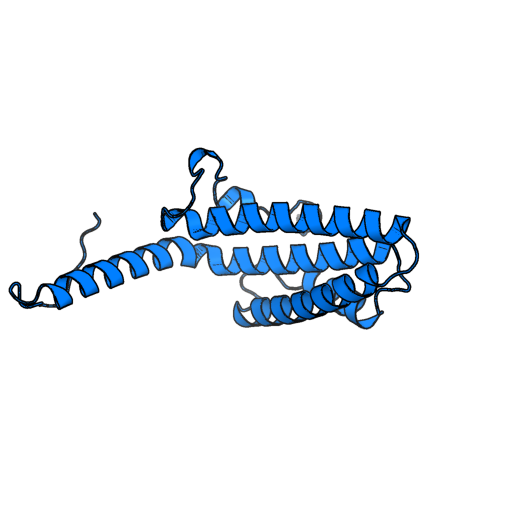.38 155 VAL A O 1
ATOM 1184 N N . LEU A 1 156 ? -4.592 -11.198 4.288 1.00 85.44 156 LEU A N 1
ATOM 1185 C CA . LEU A 1 156 ? -3.340 -10.950 5.005 1.00 85.44 156 LEU A CA 1
ATOM 1186 C C . LEU A 1 156 ? -2.415 -12.175 5.055 1.00 85.44 156 LEU A C 1
ATOM 1188 O O . LEU A 1 156 ? -1.324 -12.087 5.621 1.00 85.44 156 LEU A O 1
ATOM 1192 N N . GLU A 1 157 ? -2.808 -13.311 4.472 1.00 80.31 157 GLU A N 1
ATOM 1193 C CA . GLU A 1 157 ? -1.893 -14.437 4.299 1.00 80.31 157 GLU A CA 1
ATOM 1194 C C . GLU A 1 157 ? -0.729 -14.000 3.401 1.00 80.31 157 GLU A C 1
ATOM 1196 O O . GLU A 1 157 ? -0.897 -13.716 2.216 1.00 80.31 157 GLU A O 1
ATOM 1201 N N . ILE A 1 158 ? 0.474 -13.944 3.979 1.00 63.09 158 ILE A N 1
ATOM 1202 C CA . ILE A 1 158 ? 1.702 -13.681 3.229 1.00 63.09 158 ILE A CA 1
ATOM 1203 C C . ILE A 1 158 ? 1.829 -14.769 2.146 1.00 63.09 158 ILE A C 1
ATOM 1205 O O . ILE A 1 158 ? 1.894 -15.953 2.501 1.00 63.09 158 ILE A O 1
ATOM 1209 N N . PRO A 1 159 ? 1.903 -14.414 0.845 1.00 53.00 159 PRO A N 1
ATOM 1210 C CA . PRO A 1 159 ? 2.064 -15.391 -0.224 1.00 53.00 159 PRO A CA 1
ATOM 1211 C C . PRO A 1 159 ? 3.255 -16.310 0.060 1.00 53.00 159 PRO A C 1
ATOM 1213 O O . PRO A 1 159 ? 4.318 -15.842 0.468 1.00 53.00 159 PRO A O 1
ATOM 1216 N N . GLY A 1 160 ? 3.101 -17.619 -0.169 1.00 46.19 160 GLY A N 1
ATOM 1217 C CA . GLY A 1 160 ? 4.088 -18.641 0.219 1.00 46.19 160 GLY A CA 1
ATOM 1218 C C . GLY A 1 160 ? 5.523 -18.402 -0.280 1.00 46.19 160 GLY A C 1
ATOM 1219 O O . GLY A 1 160 ? 6.463 -18.921 0.315 1.00 46.19 160 GLY A O 1
ATOM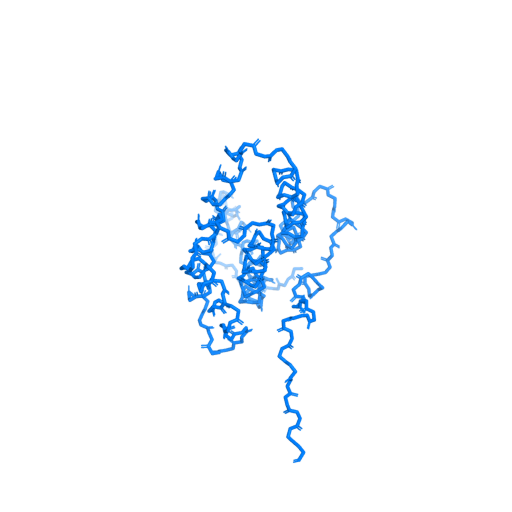 1220 N N . GLN A 1 161 ? 5.702 -17.567 -1.307 1.00 38.22 161 GLN A N 1
ATOM 1221 C CA . GLN A 1 161 ? 6.998 -17.105 -1.818 1.00 38.22 161 GLN A CA 1
ATOM 1222 C C . GLN A 1 161 ? 7.786 -16.190 -0.855 1.00 38.22 161 GLN A C 1
ATOM 1224 O O . GLN A 1 161 ? 8.987 -16.023 -1.032 1.00 38.22 161 GLN A O 1
ATOM 1229 N N . PHE A 1 162 ? 7.139 -15.639 0.178 1.00 42.44 162 PHE A N 1
ATOM 1230 C CA . PHE A 1 162 ? 7.749 -14.810 1.231 1.00 42.44 162 PHE A CA 1
ATOM 1231 C C . PHE A 1 162 ? 7.700 -15.466 2.616 1.00 42.44 162 PHE A C 1
ATOM 1233 O O . PHE A 1 162 ? 8.095 -14.866 3.616 1.00 42.44 162 PHE A O 1
ATOM 1240 N N . SER A 1 163 ? 7.210 -16.707 2.699 1.00 39.25 163 SER A N 1
ATOM 1241 C CA . SER A 1 163 ? 7.223 -17.456 3.949 1.00 39.25 163 SER A CA 1
ATOM 1242 C C . SER A 1 163 ? 8.665 -17.850 4.261 1.00 39.25 163 SER A C 1
ATOM 1244 O O . SER A 1 163 ? 9.242 -18.710 3.593 1.00 39.25 163 SER A O 1
ATOM 1246 N N . ILE A 1 164 ? 9.262 -17.219 5.277 1.00 40.31 164 ILE A N 1
ATOM 1247 C CA . ILE A 1 164 ? 10.507 -17.705 5.873 1.00 40.31 164 ILE A CA 1
ATOM 1248 C C . ILE A 1 164 ? 10.213 -19.141 6.299 1.00 40.31 164 ILE A C 1
ATOM 1250 O O . ILE A 1 164 ? 9.442 -19.360 7.238 1.00 40.31 164 ILE A O 1
ATOM 1254 N N . LYS A 1 165 ? 10.785 -20.131 5.599 1.00 37.06 165 LYS A N 1
ATOM 1255 C CA . LYS A 1 165 ? 10.819 -21.502 6.106 1.00 37.06 165 LYS A CA 1
ATOM 1256 C C . LYS A 1 165 ? 11.501 -21.406 7.461 1.00 37.06 165 LYS A C 1
ATOM 1258 O O . LYS A 1 165 ? 12.712 -21.242 7.521 1.00 37.06 165 LYS A O 1
ATOM 1263 N N . ALA A 1 166 ? 10.712 -21.438 8.532 1.00 35.22 166 ALA A N 1
ATOM 1264 C CA . ALA A 1 166 ? 11.236 -21.557 9.873 1.00 35.22 166 ALA A CA 1
ATOM 1265 C C . ALA A 1 166 ? 12.093 -22.822 9.866 1.00 35.22 166 ALA A C 1
ATOM 1267 O O . ALA A 1 166 ? 11.564 -23.929 9.724 1.00 35.22 166 ALA A O 1
ATOM 1268 N N . GLU A 1 167 ? 13.412 -22.646 9.908 1.00 35.97 167 GLU A N 1
ATOM 1269 C CA . GLU A 1 167 ? 14.344 -23.743 10.074 1.00 35.97 167 GLU A CA 1
ATOM 1270 C C . GLU A 1 167 ? 13.929 -24.470 11.349 1.00 35.97 167 GLU A C 1
ATOM 1272 O O . GLU A 1 167 ? 14.068 -23.966 12.464 1.00 35.97 167 GLU A O 1
ATOM 1277 N N . ARG A 1 168 ? 13.334 -25.652 11.177 1.00 33.66 168 ARG A N 1
ATOM 1278 C CA . ARG A 1 168 ? 13.119 -26.591 12.268 1.00 33.66 168 ARG A CA 1
ATOM 1279 C C . ARG A 1 168 ? 14.500 -27.067 12.694 1.00 33.66 168 ARG A C 1
ATOM 1281 O O . ARG A 1 168 ? 15.014 -28.033 12.139 1.00 33.66 168 ARG A O 1
ATOM 1288 N N . HIS A 1 169 ? 15.115 -26.372 13.640 1.00 37.19 169 HIS A N 1
ATOM 1289 C CA . HIS A 1 169 ? 16.198 -26.955 14.413 1.00 37.19 169 HIS A CA 1
ATOM 1290 C C . HIS A 1 169 ? 15.582 -28.051 15.286 1.00 37.19 169 HIS A C 1
ATOM 1292 O O . HIS A 1 169 ? 14.730 -27.783 16.136 1.00 37.19 169 HIS A O 1
ATOM 1298 N N . SER A 1 170 ? 15.929 -29.287 14.927 1.00 41.44 170 SER A N 1
ATOM 1299 C CA . SER A 1 170 ? 15.682 -30.503 15.706 1.00 41.44 170 SER A CA 1
ATOM 1300 C C . SER A 1 170 ? 16.777 -30.668 16.748 1.00 41.44 170 SER A C 1
ATOM 1302 O O . SER A 1 170 ? 17.908 -30.214 16.459 1.00 41.44 170 SER A O 1
#

Secondary structure (DSSP, 8-state):
----------TT-HHHHHHHHHHHHHHHHHHHHTTTHHHHHHHHHHHHHHHHHHHHHH-TTTS-HHHHHHHHHHHHS-SSTTS-HHHHHHHHHHHHHHHHHHHHHHHH-S-HHHHHHHHHHHHHHHHHHHHHHHHHHGGGS--S-GGGPPPHHHHTS--GGG--------

pLDDT: mean 86.79, std 15.04, range [33.66, 98.0]

Foldseek 3Di:
DPDDDFPDDDPVPVVVVVVSVVVVLVVVLCVVQVVCLLLLLLLLLLLLLVLLVQLCVLPVVLQDPVLPVLSVVSLVQDSDPVDDSVNSVVSNVVSVVSVVVSLVSLVVDPDVVSVVSSVVSVVVSVVLVVLQVCQSNLSVVPDPCNVPHDHNVVSSPRPPVSDPPPPPPD

Radius of gyration: 20.87 Å; chains: 1; bounding box: 52×49×58 Å

Sequence (170 aa):
MKESIAPAIDPSNQTALEQAKVVAGSLDLIRQQIDYVHWFEAVDVLAHAALIEALTEVDANSVSATIQADAAAAKTLPARWQCSLATLRDANNALRESIAGLTADFAACEDPDIRSRVAGIIIRHEEDQLRRERAFVAPTGFDVFPESLLPLEKVLEIPGQFSIKAERHS